Protein AF-A0A0C9RN47-F1 (afdb_monomer_lite)

Radius of gyration: 34.36 Å; chains: 1; bounding box: 66×61×105 Å

Organism: NCBI:txid64838

Sequence (165 aa):
ITNPVVLCLNMLSCSVEEVEQAKIRFQFAVFNANINHWEFCQVSRTVLELKTTKDIISLGYRDLSIVDRHYKKNGEVSVMVKIQIIQCEVEKNSLAQDMARLLKHPKSVDTKLTCGGSSAHTEIPVHASVIAARSDVLADMIVPVIEIDPPNSDQGDSEKSVMNV

Structure (mmCIF, N/CA/C/O backbone):
data_AF-A0A0C9RN47-F1
#
_entry.id   AF-A0A0C9RN47-F1
#
loop_
_atom_site.group_PDB
_atom_site.id
_atom_site.type_symbol
_atom_site.label_atom_id
_atom_site.label_alt_id
_atom_site.label_comp_id
_atom_site.label_asym_id
_atom_site.label_entity_id
_atom_site.label_seq_id
_atom_site.pdbx_PDB_ins_code
_atom_site.Cartn_x
_atom_site.Cartn_y
_atom_site.Cartn_z
_atom_site.occupancy
_atom_site.B_iso_or_equiv
_atom_site.auth_seq_id
_atom_site.auth_comp_id
_atom_site.auth_asym_id
_atom_site.auth_atom_id
_atom_site.pdbx_PDB_model_num
ATOM 1 N N . ILE A 1 1 ? -25.469 7.561 21.700 1.00 45.97 1 ILE A N 1
ATOM 2 C CA . ILE A 1 1 ? -24.504 8.545 21.151 1.00 45.97 1 ILE A CA 1
ATOM 3 C C . ILE A 1 1 ? -23.491 7.755 20.338 1.00 45.97 1 ILE A C 1
ATOM 5 O O . ILE A 1 1 ? -22.671 7.071 20.928 1.00 45.97 1 ILE A O 1
ATOM 9 N N . THR A 1 2 ? -23.588 7.761 19.013 1.00 53.53 2 THR A N 1
ATOM 10 C CA . THR A 1 2 ? -22.556 7.199 18.129 1.00 53.53 2 THR A CA 1
ATOM 11 C C . THR A 1 2 ? -21.564 8.314 17.842 1.00 53.53 2 THR A C 1
ATOM 13 O O . THR A 1 2 ? -21.823 9.169 17.002 1.00 53.53 2 THR A O 1
ATOM 16 N N . ASN A 1 3 ? -20.464 8.367 18.593 1.00 58.50 3 ASN A N 1
ATOM 17 C CA . ASN A 1 3 ? -19.371 9.269 18.250 1.00 58.50 3 ASN A CA 1
ATOM 18 C C . ASN A 1 3 ? -18.515 8.553 17.194 1.00 58.50 3 ASN A C 1
ATOM 20 O O . ASN A 1 3 ? -17.957 7.503 17.526 1.00 58.50 3 ASN A O 1
ATOM 24 N N . PRO A 1 4 ? -18.466 9.020 15.933 1.00 68.06 4 PRO A N 1
ATOM 25 C CA . PRO A 1 4 ? -17.591 8.415 14.940 1.00 68.06 4 PRO A CA 1
ATOM 26 C C . PRO A 1 4 ? -16.149 8.525 15.438 1.00 68.06 4 PRO A C 1
ATOM 28 O O . PRO A 1 4 ? -15.635 9.619 15.670 1.00 68.06 4 PRO A O 1
ATOM 31 N N . VAL A 1 5 ? -15.512 7.376 15.653 1.00 75.38 5 VAL A N 1
ATOM 32 C CA . VAL A 1 5 ? -14.119 7.325 16.090 1.00 75.38 5 VAL A CA 1
ATOM 33 C C . VAL A 1 5 ? -13.245 7.185 14.858 1.00 75.38 5 VAL A C 1
ATOM 35 O O . VAL A 1 5 ? -13.481 6.330 14.005 1.00 75.38 5 VAL A O 1
ATOM 38 N N . VAL A 1 6 ? -12.207 8.012 14.782 1.00 77.81 6 VAL A N 1
ATOM 39 C CA . VAL A 1 6 ? -11.162 7.858 13.775 1.00 77.81 6 VAL A CA 1
ATOM 40 C C . VAL A 1 6 ? -10.087 6.950 14.351 1.00 77.81 6 VAL A C 1
ATOM 42 O O . VAL A 1 6 ? -9.489 7.258 15.381 1.00 77.81 6 VAL A O 1
ATOM 45 N N . LEU A 1 7 ? -9.840 5.828 13.680 1.00 81.38 7 LEU A N 1
ATOM 46 C CA . LEU A 1 7 ? -8.779 4.896 14.044 1.00 81.38 7 LEU A CA 1
ATOM 47 C C . LEU A 1 7 ? -7.742 4.853 12.929 1.00 81.38 7 LEU A C 1
ATOM 49 O O . LEU A 1 7 ? -8.082 4.519 11.793 1.00 81.38 7 LEU A O 1
ATOM 53 N N . CYS A 1 8 ? -6.493 5.171 13.270 1.00 85.19 8 CYS A N 1
ATOM 54 C CA . CYS A 1 8 ? -5.378 5.247 12.333 1.00 85.19 8 CYS A CA 1
ATOM 55 C C . CYS A 1 8 ? -4.254 4.277 12.714 1.00 85.19 8 CYS A C 1
ATOM 57 O O . CYS A 1 8 ? -3.836 4.199 13.867 1.00 85.19 8 CYS A O 1
ATOM 59 N N . LEU A 1 9 ? -3.732 3.578 11.714 1.00 86.25 9 LEU A N 1
ATOM 60 C CA . LEU A 1 9 ? -2.457 2.887 11.717 1.00 86.25 9 LEU A CA 1
ATOM 61 C C . LEU A 1 9 ? -1.387 3.882 11.260 1.00 86.25 9 LEU A C 1
ATOM 63 O O . LEU A 1 9 ? -1.401 4.322 10.110 1.00 86.25 9 LEU A O 1
ATOM 67 N N . ASN A 1 10 ? -0.466 4.217 12.159 1.00 88.44 10 ASN A N 1
ATOM 68 C CA . ASN A 1 10 ? 0.649 5.109 11.863 1.00 88.44 10 ASN A CA 1
ATOM 69 C C . ASN A 1 10 ? 1.886 4.273 11.547 1.00 88.44 10 ASN A C 1
ATOM 71 O O . ASN A 1 10 ? 2.402 3.561 12.408 1.00 88.44 10 ASN A O 1
ATOM 75 N N . MET A 1 11 ? 2.353 4.359 10.309 1.00 84.62 11 MET A N 1
ATOM 76 C CA . MET A 1 11 ? 3.596 3.738 9.876 1.00 84.62 11 MET A CA 1
ATOM 77 C C . MET A 1 11 ? 4.727 4.752 10.013 1.00 84.62 11 MET A C 1
ATOM 79 O O . MET A 1 11 ? 4.626 5.877 9.521 1.00 84.62 11 MET A O 1
ATOM 83 N N . LEU A 1 12 ? 5.795 4.337 10.686 1.00 86.81 12 LEU A N 1
ATOM 84 C CA . LEU A 1 12 ? 6.969 5.149 10.991 1.00 86.81 12 LEU A CA 1
ATOM 85 C C . LEU A 1 12 ? 8.175 4.572 10.258 1.00 86.81 12 LEU A C 1
ATOM 87 O O . LEU A 1 12 ? 8.356 3.355 10.264 1.00 86.81 12 LEU A O 1
ATOM 91 N N . SER A 1 13 ? 8.998 5.440 9.666 1.00 83.31 13 SER A N 1
ATOM 92 C CA . SER A 1 13 ? 10.284 5.066 9.060 1.00 83.31 13 SER A CA 1
ATOM 93 C C . SER A 1 13 ? 10.180 3.867 8.110 1.00 83.31 13 SER A C 1
ATOM 95 O O . SER A 1 13 ? 10.925 2.893 8.231 1.00 83.31 13 SER A O 1
ATOM 97 N N . CYS A 1 14 ? 9.221 3.911 7.183 1.00 83.88 14 CYS A N 1
ATOM 98 C CA . CYS A 1 14 ? 9.052 2.839 6.212 1.00 83.88 14 CYS A CA 1
ATOM 99 C C . CYS A 1 14 ? 10.245 2.828 5.249 1.00 83.88 14 CYS A C 1
ATOM 101 O O . CYS A 1 14 ? 10.564 3.852 4.644 1.00 83.88 14 CYS A O 1
ATOM 103 N N . SER A 1 15 ? 10.891 1.670 5.112 1.00 83.94 15 SER A N 1
ATOM 104 C CA . SER A 1 15 ? 12.013 1.456 4.203 1.00 83.94 15 SER A CA 1
ATOM 105 C C . SER A 1 15 ? 11.708 0.268 3.300 1.00 83.94 15 SER A C 1
ATOM 107 O O . SER A 1 15 ? 11.484 -0.842 3.781 1.00 83.94 15 SER A O 1
ATOM 109 N N . VAL A 1 16 ? 11.691 0.522 1.998 1.00 82.94 16 VAL A N 1
ATOM 110 C CA . VAL A 1 16 ? 11.554 -0.459 0.919 1.00 82.94 16 VAL A CA 1
ATOM 111 C C . VAL A 1 16 ? 12.650 -0.202 -0.111 1.00 82.94 16 VAL A C 1
ATOM 113 O O . VAL A 1 16 ? 12.992 0.947 -0.392 1.00 82.94 16 VAL A O 1
ATOM 116 N N . GLU A 1 17 ? 13.244 -1.265 -0.643 1.00 75.44 17 GLU A N 1
ATOM 117 C CA . GL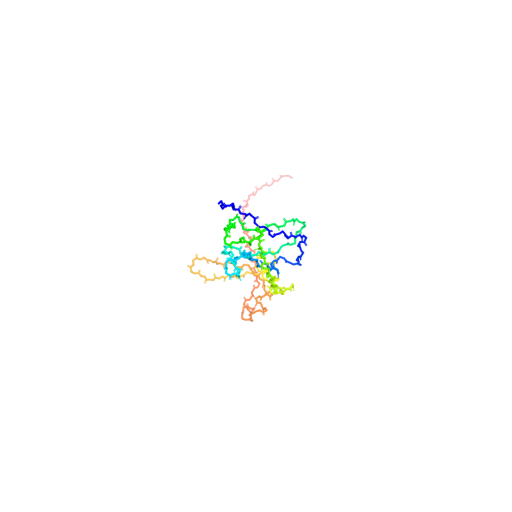U A 1 17 ? 14.384 -1.134 -1.556 1.00 75.44 17 GLU A CA 1
ATOM 118 C C . GLU A 1 17 ? 13.966 -0.522 -2.898 1.00 75.44 17 GLU A C 1
ATOM 120 O O . GLU A 1 17 ? 14.646 0.373 -3.395 1.00 75.44 17 GLU A O 1
ATOM 125 N N . GLU A 1 18 ? 12.816 -0.931 -3.440 1.00 72.12 18 GLU A N 1
ATOM 126 C CA . GLU A 1 18 ? 12.199 -0.300 -4.609 1.00 72.12 18 GLU A CA 1
ATOM 127 C C . GLU A 1 18 ? 10.708 -0.029 -4.379 1.00 72.12 18 GLU A C 1
ATOM 129 O O . GLU A 1 18 ? 10.033 -0.665 -3.562 1.00 72.12 18 GLU A O 1
ATOM 134 N N . VAL A 1 19 ? 10.181 0.944 -5.125 1.00 68.88 19 VAL A N 1
ATOM 135 C CA . VAL A 1 19 ? 8.744 1.239 -5.158 1.00 68.88 19 VAL A CA 1
ATOM 136 C C . VAL A 1 19 ? 8.010 0.013 -5.726 1.00 68.8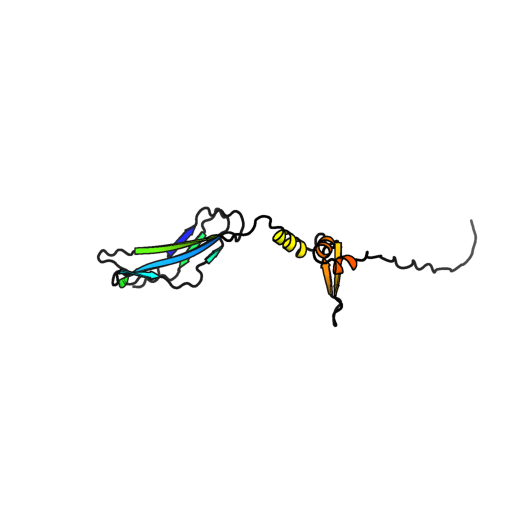8 19 VAL A C 1
ATOM 138 O O . VAL A 1 19 ? 8.533 -0.662 -6.602 1.00 68.88 19 VAL A O 1
ATOM 141 N N . GLU A 1 20 ? 6.808 -0.282 -5.221 1.00 73.44 20 GLU A N 1
ATOM 142 C CA . GLU A 1 20 ? 5.942 -1.412 -5.633 1.00 73.44 20 GLU A CA 1
ATOM 143 C C . GLU A 1 20 ? 6.324 -2.814 -5.112 1.00 73.44 20 GLU A C 1
ATOM 145 O O . GLU A 1 20 ? 5.490 -3.718 -5.179 1.00 73.44 20 GLU A O 1
ATOM 150 N N . GLN A 1 21 ? 7.502 -3.001 -4.504 1.00 77.56 21 GLN A N 1
ATOM 151 C CA . GLN A 1 21 ? 7.936 -4.307 -3.970 1.00 77.56 21 GLN A CA 1
ATOM 152 C C . GLN A 1 21 ? 7.171 -4.776 -2.729 1.00 77.56 21 GLN A C 1
ATOM 154 O O . GLN A 1 21 ? 7.132 -5.967 -2.433 1.00 77.56 21 GLN A O 1
ATOM 159 N N . ALA A 1 22 ? 6.576 -3.863 -1.966 1.00 84.56 22 ALA A N 1
ATOM 160 C CA . ALA A 1 22 ? 5.839 -4.232 -0.769 1.00 84.56 22 ALA A CA 1
ATOM 161 C C . ALA A 1 22 ? 4.516 -3.485 -0.691 1.00 84.56 22 ALA A C 1
ATOM 163 O O . ALA A 1 22 ? 4.433 -2.270 -0.888 1.00 84.56 22 ALA A O 1
ATOM 164 N N . LYS A 1 23 ? 3.466 -4.228 -0.359 1.00 89.06 23 LYS A N 1
ATOM 165 C CA . LYS A 1 23 ? 2.132 -3.696 -0.107 1.00 89.06 23 LYS A CA 1
ATOM 166 C C . LYS A 1 23 ? 1.688 -4.132 1.278 1.00 89.06 23 LYS A C 1
ATOM 168 O O . LYS A 1 23 ? 1.980 -5.243 1.711 1.00 89.06 23 LYS A O 1
ATOM 173 N N . ILE A 1 24 ? 0.956 -3.280 1.979 1.00 88.50 24 ILE A N 1
ATOM 174 C CA . ILE A 1 24 ? 0.302 -3.648 3.232 1.00 88.50 24 ILE A CA 1
ATOM 175 C C . ILE A 1 24 ? -1.189 -3.714 2.993 1.00 88.50 24 ILE A C 1
ATOM 177 O O . ILE A 1 24 ? -1.788 -2.761 2.499 1.00 88.50 24 ILE A O 1
ATOM 181 N N . ARG A 1 25 ? -1.787 -4.835 3.391 1.00 89.12 25 ARG A N 1
ATOM 182 C CA . ARG A 1 25 ? -3.222 -4.949 3.587 1.00 89.12 25 ARG A CA 1
ATOM 183 C C . ARG A 1 25 ? -3.539 -4.810 5.071 1.00 89.12 25 ARG A C 1
ATOM 185 O O . ARG A 1 25 ? -3.005 -5.570 5.870 1.00 89.12 25 ARG A O 1
ATOM 192 N N . PHE A 1 26 ? -4.415 -3.885 5.447 1.00 88.75 26 PHE A N 1
ATOM 193 C CA . PHE A 1 26 ? -4.862 -3.744 6.837 1.00 88.75 26 PHE A CA 1
ATOM 194 C C . PHE A 1 26 ? -6.381 -3.854 6.957 1.00 88.75 26 PHE A C 1
ATOM 196 O O . PHE A 1 26 ? -7.099 -3.542 6.014 1.00 88.75 26 PHE A O 1
ATOM 203 N N . GLN A 1 27 ? -6.883 -4.296 8.108 1.00 89.38 27 GLN A N 1
ATOM 204 C CA . GLN A 1 27 ? -8.311 -4.290 8.420 1.00 89.38 27 GLN A CA 1
ATOM 205 C C . GLN A 1 27 ? -8.520 -4.088 9.918 1.00 89.38 27 GLN A C 1
ATOM 207 O O . GLN A 1 27 ? -7.909 -4.785 10.727 1.00 89.38 27 GLN A O 1
ATOM 212 N N . PHE A 1 28 ? -9.394 -3.155 10.284 1.00 89.56 28 PHE A N 1
ATOM 213 C CA . PHE A 1 28 ? -9.780 -2.944 11.676 1.00 89.56 28 PHE A CA 1
ATOM 214 C C . PHE A 1 28 ? -10.993 -3.794 12.056 1.00 89.56 28 PHE A C 1
ATOM 216 O O . PHE A 1 28 ? -11.869 -4.057 11.226 1.00 89.56 28 PHE A O 1
ATOM 223 N N . ALA A 1 29 ? -11.038 -4.208 13.319 1.00 90.69 29 ALA A N 1
ATOM 224 C CA . ALA A 1 29 ? -12.172 -4.888 13.918 1.00 90.69 29 ALA A CA 1
ATOM 225 C C . ALA A 1 29 ? -12.447 -4.355 15.324 1.00 90.69 29 ALA A C 1
ATOM 227 O O . ALA A 1 29 ? -11.524 -3.998 16.060 1.00 90.69 29 ALA A O 1
ATOM 228 N N . VAL A 1 30 ? -13.722 -4.340 15.698 1.00 92.19 30 VAL A N 1
ATOM 229 C CA . VAL A 1 30 ? -14.180 -3.990 17.046 1.00 92.19 30 VAL A CA 1
ATOM 230 C C . VAL A 1 30 ? -14.767 -5.240 17.685 1.00 92.19 30 VAL A C 1
ATOM 232 O O . VAL A 1 30 ? -15.493 -5.998 17.042 1.00 92.19 30 VAL A O 1
ATOM 235 N N . PHE A 1 31 ? -14.425 -5.498 18.942 1.00 94.38 31 PHE A N 1
ATOM 236 C CA . PHE A 1 31 ? -14.956 -6.650 19.657 1.00 94.38 31 PHE A CA 1
ATOM 237 C C . PHE A 1 31 ? -16.416 -6.411 20.045 1.00 94.38 31 PHE A C 1
ATOM 239 O O . PHE A 1 31 ? -16.725 -5.425 20.709 1.00 94.38 31 PHE A O 1
ATOM 246 N N . ASN A 1 32 ? -17.307 -7.326 19.673 1.00 94.12 32 ASN A N 1
ATOM 247 C CA . ASN A 1 32 ? -18.682 -7.362 20.150 1.00 94.12 32 ASN A CA 1
ATOM 248 C C . ASN A 1 32 ? -18.761 -8.232 21.409 1.00 94.12 32 ASN A C 1
ATOM 250 O O . ASN A 1 32 ? -18.638 -9.459 21.354 1.00 94.12 32 ASN A O 1
ATOM 254 N N . ALA A 1 33 ? -18.992 -7.573 22.543 1.00 94.31 33 ALA A N 1
ATOM 255 C CA . ALA A 1 33 ? -19.061 -8.185 23.862 1.00 94.31 33 ALA A CA 1
ATOM 256 C C . ALA A 1 33 ? -20.337 -9.016 24.077 1.00 94.31 33 ALA A C 1
ATOM 258 O O . ALA A 1 33 ? -20.340 -9.909 24.921 1.00 94.31 33 ALA A O 1
ATOM 259 N N . ASN A 1 34 ? -21.405 -8.768 23.310 1.00 93.31 34 ASN A N 1
ATOM 260 C CA . ASN A 1 34 ? -22.662 -9.512 23.441 1.00 93.31 34 ASN A CA 1
ATOM 261 C C . ASN A 1 34 ? -22.540 -10.943 22.904 1.00 93.31 34 ASN A C 1
ATOM 263 O O . ASN A 1 34 ? -23.167 -11.853 23.441 1.00 93.31 34 ASN A O 1
ATOM 267 N N . ILE A 1 35 ? -21.749 -11.138 21.845 1.00 95.19 35 ILE A N 1
ATOM 268 C CA . ILE A 1 35 ? -21.595 -12.435 21.158 1.00 95.19 35 ILE A CA 1
ATOM 269 C C . ILE A 1 35 ? -20.164 -12.988 21.217 1.00 95.19 35 ILE A C 1
ATOM 271 O O . ILE A 1 35 ? -19.888 -14.023 20.620 1.00 95.19 35 ILE A O 1
ATOM 275 N N . ASN A 1 36 ? -19.253 -12.307 21.920 1.00 93.69 36 ASN A N 1
ATOM 276 C CA . ASN A 1 36 ? -17.831 -12.647 22.018 1.00 93.69 36 ASN A CA 1
ATOM 277 C C . ASN A 1 36 ? -17.146 -12.856 20.653 1.00 93.69 36 ASN A C 1
ATOM 279 O O . ASN A 1 36 ? -16.408 -13.821 20.454 1.00 93.69 36 ASN A O 1
ATOM 283 N N . HIS A 1 37 ? -17.386 -11.948 19.705 1.00 95.19 37 HIS A N 1
ATOM 284 C CA . HIS A 1 37 ? -16.895 -12.066 18.330 1.00 95.19 37 HIS A CA 1
ATOM 285 C C . HIS A 1 37 ? -16.318 -10.744 17.813 1.00 95.19 37 HIS A C 1
ATOM 287 O O . HIS A 1 37 ? -16.736 -9.665 18.227 1.00 95.19 37 HIS A O 1
ATOM 293 N N . TRP A 1 38 ? -15.376 -10.819 16.874 1.00 94.12 38 TRP A N 1
ATOM 294 C CA . TRP A 1 38 ? -14.782 -9.649 16.224 1.00 94.12 38 TRP A CA 1
ATOM 295 C C . TRP A 1 38 ? -15.613 -9.191 15.020 1.00 94.12 38 TRP A C 1
ATOM 297 O O . TRP A 1 38 ? -15.759 -9.920 14.040 1.00 94.12 38 TRP A O 1
ATOM 307 N N . GLU A 1 39 ? -16.148 -7.973 15.068 1.00 91.62 39 GLU A N 1
ATOM 308 C CA . GLU A 1 39 ? -16.825 -7.341 13.932 1.00 91.62 39 GLU A CA 1
ATOM 309 C C . GLU A 1 39 ? -15.796 -6.599 13.076 1.00 91.62 39 GLU A C 1
ATOM 311 O O . GLU A 1 39 ? -15.251 -5.572 13.482 1.00 91.62 39 GLU A O 1
ATOM 316 N N . PHE A 1 40 ? -15.512 -7.128 11.885 1.00 88.50 40 PHE A N 1
ATOM 317 C CA . PHE A 1 40 ? -14.599 -6.494 10.939 1.00 88.50 40 PHE A CA 1
ATOM 318 C C . PHE A 1 40 ? -15.278 -5.335 10.213 1.00 88.50 40 PHE A C 1
ATOM 320 O O . PHE A 1 40 ? -16.385 -5.471 9.691 1.00 88.50 40 PHE A O 1
ATOM 327 N N . CYS A 1 41 ? -14.586 -4.203 10.124 1.00 82.75 41 CYS A N 1
ATOM 328 C CA . CYS A 1 41 ? -15.084 -3.054 9.384 1.00 82.75 41 CYS A CA 1
ATOM 329 C C . CYS A 1 41 ? -15.067 -3.319 7.870 1.00 82.75 41 CYS A C 1
ATOM 331 O O . CYS A 1 41 ? -14.184 -4.008 7.339 1.00 82.75 41 CYS A O 1
ATOM 333 N N . GLN A 1 42 ? -16.058 -2.753 7.178 1.00 72.62 42 GLN A N 1
ATOM 334 C CA . GLN A 1 42 ? -16.225 -2.905 5.738 1.00 72.62 42 GLN A CA 1
ATOM 335 C C . GLN A 1 42 ? -15.115 -2.166 4.976 1.00 72.62 42 GLN A C 1
ATOM 337 O O . GLN A 1 42 ? -14.675 -1.078 5.343 1.00 72.62 42 GLN A O 1
ATOM 342 N N . VAL A 1 43 ? -14.644 -2.799 3.907 1.00 68.81 43 VAL A N 1
ATOM 343 C CA . VAL A 1 43 ? -13.412 -2.447 3.204 1.00 68.81 43 VAL A CA 1
ATOM 344 C C . VAL A 1 43 ? -13.734 -1.655 1.941 1.00 68.81 43 VAL A C 1
ATOM 346 O O . VAL A 1 43 ? -14.344 -2.205 1.030 1.00 68.81 43 VAL A O 1
ATOM 349 N N . SER A 1 44 ? -13.277 -0.404 1.838 1.00 60.84 44 SER A N 1
ATOM 350 C CA . SER A 1 44 ? -13.288 0.334 0.560 1.00 60.84 44 SER A CA 1
ATOM 351 C C . SER A 1 44 ? -11.893 0.531 -0.047 1.00 60.84 44 SER A C 1
ATOM 353 O O . SER A 1 44 ? -11.778 0.588 -1.267 1.00 60.84 44 SER A O 1
ATOM 355 N N . ARG A 1 45 ? -10.814 0.539 0.751 1.00 62.25 45 ARG A N 1
ATOM 356 C CA . ARG A 1 45 ? -9.406 0.491 0.299 1.00 62.25 45 ARG A CA 1
ATOM 357 C C . ARG A 1 45 ? -8.529 -0.063 1.418 1.00 62.25 45 ARG A C 1
ATOM 359 O O . ARG A 1 45 ? -8.285 0.636 2.394 1.00 62.25 45 ARG A O 1
ATOM 366 N N . THR A 1 46 ? -8.083 -1.311 1.310 1.00 72.31 46 THR A N 1
ATOM 367 C CA . THR A 1 46 ? -7.245 -1.937 2.353 1.00 72.31 46 THR A CA 1
ATOM 368 C C . THR A 1 46 ? -5.810 -2.160 1.952 1.00 72.31 46 THR A C 1
ATOM 370 O O . THR A 1 46 ? -5.019 -2.448 2.836 1.00 72.31 46 THR A O 1
ATOM 373 N N . VAL A 1 47 ? -5.466 -2.033 0.669 1.00 83.56 47 VAL A N 1
ATOM 374 C CA . VAL A 1 47 ? -4.107 -2.267 0.176 1.00 83.56 47 VAL A CA 1
ATOM 375 C C . VAL A 1 47 ? -3.422 -0.930 -0.085 1.00 83.56 47 VAL A C 1
ATOM 377 O O . VAL A 1 47 ? -3.924 -0.128 -0.871 1.00 83.56 47 VAL A O 1
ATOM 380 N N . LEU A 1 48 ? -2.281 -0.707 0.564 1.00 84.56 48 LEU A N 1
ATOM 381 C CA . LEU A 1 48 ? -1.391 0.425 0.330 1.00 84.56 48 LEU A CA 1
ATOM 382 C C . LEU A 1 48 ? -0.049 -0.083 -0.199 1.00 84.56 48 LEU A C 1
ATOM 384 O O . LEU A 1 48 ? 0.536 -0.990 0.387 1.00 84.56 48 LEU A O 1
ATOM 388 N N . GLU A 1 49 ? 0.461 0.538 -1.256 1.00 86.75 49 GLU A N 1
ATOM 389 C CA . GLU A 1 49 ? 1.850 0.369 -1.688 1.00 86.75 49 GLU A CA 1
ATOM 390 C C . GLU A 1 49 ? 2.791 1.147 -0.774 1.00 86.75 49 GLU A C 1
ATOM 392 O O . GLU A 1 49 ? 2.642 2.357 -0.584 1.00 86.75 49 GLU A O 1
ATOM 397 N N . LEU A 1 50 ? 3.760 0.440 -0.199 1.00 84.88 50 LEU A N 1
ATOM 398 C CA . LEU A 1 50 ? 4.768 1.054 0.643 1.00 84.88 50 LEU A CA 1
ATOM 399 C C . LEU A 1 50 ? 5.752 1.847 -0.208 1.00 84.88 50 LEU A C 1
ATOM 401 O O . LEU A 1 50 ? 6.146 1.441 -1.301 1.00 84.88 50 LEU A O 1
ATOM 405 N N . LYS A 1 51 ? 6.156 2.993 0.330 1.00 83.88 51 LYS A N 1
ATOM 406 C CA . LYS A 1 51 ? 7.190 3.852 -0.232 1.00 83.88 51 LYS A CA 1
ATOM 407 C C . LYS A 1 51 ? 8.168 4.191 0.871 1.00 83.88 51 LYS A C 1
ATOM 409 O O . LYS A 1 51 ? 7.756 4.403 2.012 1.00 83.88 51 LYS A O 1
ATOM 414 N N . THR A 1 52 ? 9.442 4.282 0.511 1.00 85.62 52 THR A N 1
ATOM 415 C CA . THR A 1 52 ? 10.463 4.742 1.443 1.00 85.62 52 THR A CA 1
ATOM 416 C C . THR A 1 52 ? 10.192 6.192 1.790 1.00 85.62 52 THR A C 1
ATOM 418 O O . THR A 1 52 ? 10.213 7.064 0.922 1.00 85.62 52 THR A O 1
ATOM 421 N N . THR A 1 53 ? 9.903 6.442 3.061 1.00 85.50 53 THR A N 1
ATOM 422 C CA . THR A 1 53 ? 9.692 7.788 3.580 1.00 85.50 53 THR A CA 1
ATOM 423 C C . THR A 1 53 ? 10.157 7.877 5.024 1.00 85.50 53 THR A C 1
ATOM 425 O O . THR A 1 53 ? 10.050 6.924 5.800 1.00 85.50 53 THR A O 1
ATOM 428 N N . LYS A 1 54 ? 10.686 9.047 5.378 1.00 86.38 54 LYS A N 1
ATOM 429 C CA . LYS A 1 54 ? 10.987 9.411 6.766 1.00 86.38 54 LYS A CA 1
ATOM 430 C C . LYS A 1 54 ? 9.766 10.004 7.473 1.00 86.38 54 LYS A C 1
ATOM 432 O O . LYS A 1 54 ? 9.767 10.095 8.697 1.00 86.38 54 LYS A O 1
ATOM 437 N N . ASP A 1 55 ? 8.741 10.379 6.709 1.00 86.69 55 ASP A N 1
ATOM 438 C CA . ASP A 1 55 ? 7.513 10.971 7.224 1.00 86.69 55 ASP A CA 1
ATOM 439 C C . ASP A 1 55 ? 6.558 9.904 7.765 1.00 86.69 55 ASP A C 1
ATOM 441 O O . ASP A 1 55 ? 6.593 8.731 7.384 1.00 86.69 55 ASP A O 1
ATOM 445 N N . ILE A 1 56 ? 5.657 10.333 8.647 1.00 86.50 56 ILE A N 1
ATOM 446 C CA . ILE A 1 56 ? 4.606 9.476 9.194 1.00 86.50 56 ILE A CA 1
ATOM 447 C C . ILE A 1 56 ? 3.513 9.295 8.143 1.00 86.50 56 ILE A C 1
ATOM 449 O O . ILE A 1 56 ? 2.895 10.267 7.706 1.00 86.50 56 ILE A O 1
ATOM 453 N N . ILE A 1 57 ? 3.204 8.044 7.801 1.00 85.38 57 ILE A N 1
ATOM 454 C CA . ILE A 1 57 ? 2.027 7.713 6.992 1.00 85.38 57 ILE A CA 1
ATOM 455 C C . ILE A 1 57 ? 0.924 7.230 7.933 1.00 85.38 57 ILE A C 1
ATOM 457 O O . ILE A 1 57 ? 1.071 6.199 8.584 1.00 85.38 57 ILE A O 1
ATOM 461 N N . SER A 1 58 ? -0.188 7.964 7.991 1.00 85.62 58 SER A N 1
ATOM 462 C CA . SER A 1 58 ? -1.362 7.611 8.802 1.00 85.62 58 SER A CA 1
ATOM 463 C C . SER A 1 58 ? -2.471 7.043 7.913 1.00 85.62 58 SER A C 1
ATOM 465 O O . SER A 1 58 ? -2.913 7.708 6.976 1.00 85.62 58 SER A O 1
ATOM 467 N N . LEU A 1 59 ? -2.934 5.824 8.197 1.00 83.75 59 LEU A N 1
ATOM 468 C CA . LEU A 1 59 ? -3.969 5.123 7.425 1.00 83.75 59 LEU A CA 1
ATOM 469 C C . LEU A 1 59 ? -5.111 4.706 8.334 1.00 83.75 59 LEU A C 1
ATOM 471 O O . LEU A 1 59 ? -4.889 3.981 9.295 1.00 83.75 59 LEU A O 1
ATOM 475 N N . GLY A 1 60 ? -6.339 5.105 8.032 1.00 80.06 60 GLY A N 1
ATOM 476 C CA . GLY A 1 60 ? -7.437 4.869 8.958 1.00 80.06 60 GLY A CA 1
ATOM 477 C C . GLY A 1 60 ? -8.809 4.802 8.321 1.00 80.06 60 GLY A C 1
ATOM 478 O O . GLY A 1 60 ? -8.988 5.122 7.145 1.00 80.06 60 GLY A O 1
ATOM 479 N N . TYR A 1 61 ? -9.785 4.407 9.134 1.00 80.19 61 TYR A N 1
ATOM 480 C CA . TYR A 1 61 ? -11.199 4.569 8.813 1.00 80.19 61 TYR A CA 1
ATOM 481 C C . TYR A 1 61 ? -11.722 5.828 9.493 1.00 80.19 61 TYR A C 1
ATOM 483 O O . TYR A 1 61 ? -11.495 6.041 10.684 1.00 80.19 61 TYR A O 1
ATOM 491 N N . ARG A 1 62 ? -12.413 6.665 8.716 1.00 75.06 62 ARG A N 1
ATOM 492 C CA . ARG A 1 62 ? -13.041 7.892 9.217 1.00 75.06 62 ARG A CA 1
ATOM 493 C C . ARG A 1 62 ? -14.277 7.590 10.066 1.00 75.06 62 ARG A C 1
ATOM 495 O O . ARG A 1 62 ? -14.477 8.230 11.087 1.00 75.06 62 ARG A O 1
ATOM 502 N N . ASP A 1 63 ? -15.057 6.595 9.650 1.00 72.50 63 ASP A N 1
ATOM 503 C CA . ASP A 1 63 ? -16.413 6.366 10.156 1.00 72.50 63 ASP A CA 1
ATOM 504 C C . ASP A 1 63 ? -16.532 5.023 10.893 1.00 72.50 63 ASP A C 1
ATOM 506 O O . ASP A 1 63 ? -17.405 4.200 10.605 1.00 72.50 63 ASP A O 1
ATOM 510 N N . LEU A 1 64 ? -15.633 4.763 11.849 1.00 78.31 64 LEU A N 1
ATOM 511 C CA . LEU A 1 64 ? -15.739 3.577 12.696 1.00 78.31 64 LEU A CA 1
ATOM 512 C C . LEU A 1 64 ? -16.787 3.824 13.791 1.00 78.31 64 LEU A C 1
ATOM 514 O O . LEU A 1 64 ? -16.632 4.686 14.658 1.00 78.31 64 LEU A O 1
ATOM 518 N N . SER A 1 65 ? -17.881 3.064 13.730 1.00 81.94 65 SER A N 1
ATOM 519 C CA . SER A 1 65 ? -19.005 3.190 14.661 1.00 81.94 65 SER A CA 1
ATOM 520 C C . SER A 1 65 ? -18.844 2.249 15.851 1.00 81.94 65 SER A C 1
ATOM 522 O O . SER A 1 65 ? -18.962 1.029 15.720 1.00 81.94 65 SER A O 1
ATOM 524 N N . ILE A 1 66 ? -18.618 2.824 17.030 1.00 86.62 66 ILE A N 1
ATOM 525 C CA . ILE A 1 66 ? -18.649 2.100 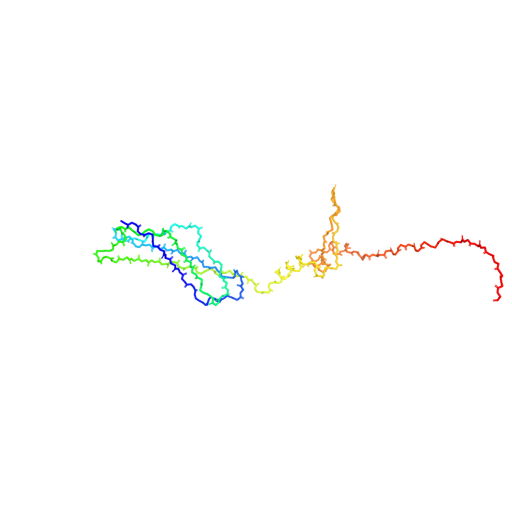18.302 1.00 86.62 66 ILE A CA 1
ATOM 526 C C . ILE A 1 66 ? -20.041 2.286 18.912 1.00 86.62 66 ILE A C 1
ATOM 528 O O . ILE A 1 66 ? -20.531 3.405 19.036 1.00 86.62 66 ILE A O 1
ATOM 532 N N . VAL A 1 67 ? -20.693 1.175 19.240 1.00 88.75 67 VAL A N 1
ATOM 533 C CA . VAL A 1 67 ? -22.068 1.110 19.750 1.00 88.75 67 VAL A CA 1
ATOM 534 C C . VAL A 1 67 ? -22.100 0.236 21.001 1.00 88.75 67 VAL A C 1
ATOM 536 O O . VAL A 1 67 ? -21.142 -0.485 21.264 1.00 88.75 67 VAL A O 1
ATOM 539 N N . ASP A 1 68 ? -23.206 0.252 21.743 1.00 90.56 68 ASP A N 1
ATOM 540 C CA . ASP A 1 68 ? -23.325 -0.369 23.073 1.00 90.56 68 ASP A CA 1
ATOM 541 C C . ASP A 1 68 ? -22.882 -1.842 23.128 1.00 90.56 68 ASP A C 1
ATOM 543 O O . ASP A 1 68 ? -22.228 -2.261 24.078 1.00 90.56 68 ASP A O 1
ATOM 547 N N . ARG A 1 69 ? -23.134 -2.617 22.065 1.00 92.06 69 ARG A N 1
ATOM 548 C CA . ARG A 1 69 ? -22.696 -4.024 21.954 1.00 92.06 69 ARG A CA 1
ATOM 549 C C . ARG A 1 69 ? -21.173 -4.223 21.963 1.00 92.06 69 ARG A C 1
ATOM 551 O O . ARG A 1 69 ? -20.710 -5.344 22.145 1.00 92.06 69 ARG A O 1
ATOM 558 N N . HIS A 1 70 ? -20.391 -3.169 21.742 1.00 91.94 70 HIS A N 1
ATOM 559 C CA . HIS A 1 70 ? -18.927 -3.210 21.754 1.00 91.94 70 HIS A CA 1
ATOM 560 C C . HIS A 1 70 ? -18.318 -2.932 23.134 1.00 91.94 70 HIS A C 1
ATOM 562 O O . HIS A 1 70 ? -17.112 -3.106 23.316 1.00 91.94 70 HIS A O 1
ATOM 568 N N . TYR A 1 71 ? -19.128 -2.506 24.105 1.00 92.69 71 TYR A N 1
ATOM 569 C CA . TYR A 1 71 ? -18.664 -2.238 25.460 1.00 92.69 71 TYR A CA 1
ATOM 570 C C . TYR A 1 71 ? -18.711 -3.508 26.302 1.00 92.69 71 TYR A C 1
ATOM 572 O O . TYR A 1 71 ? -19.729 -4.196 26.392 1.00 92.69 71 TYR A O 1
ATOM 580 N N . LYS A 1 72 ? -17.602 -3.805 26.974 1.00 91.50 72 LYS A N 1
ATOM 581 C CA . LYS A 1 72 ? -17.578 -4.796 28.051 1.00 91.50 72 LYS A CA 1
ATOM 582 C C . LYS A 1 72 ? -18.297 -4.247 29.289 1.00 91.50 72 LYS A C 1
ATOM 584 O O . LYS A 1 72 ? -18.498 -3.045 29.435 1.00 91.50 72 LYS A O 1
ATOM 589 N N . LYS A 1 73 ? -18.617 -5.127 30.245 1.00 90.00 73 LYS A N 1
ATOM 590 C CA . LYS A 1 73 ? -19.300 -4.763 31.508 1.00 90.00 73 LYS A CA 1
ATOM 591 C C . LYS A 1 73 ? -18.557 -3.713 32.348 1.00 90.00 73 LYS A C 1
ATOM 593 O O . LYS A 1 73 ? -19.180 -3.026 33.144 1.00 90.00 73 LYS A O 1
ATOM 598 N N . ASN A 1 74 ? -17.242 -3.605 32.180 1.00 91.94 74 ASN A N 1
ATOM 599 C CA . ASN A 1 74 ? -16.381 -2.618 32.836 1.00 91.94 74 ASN A CA 1
ATOM 600 C C . ASN A 1 74 ? -16.232 -1.305 32.039 1.00 91.94 74 ASN A C 1
ATOM 602 O O . ASN A 1 74 ? -15.466 -0.439 32.447 1.00 91.94 74 ASN A O 1
ATOM 606 N N . GLY A 1 75 ? -16.929 -1.156 30.908 1.00 88.50 75 GLY A N 1
ATOM 607 C CA . GLY A 1 75 ? -16.843 0.017 30.035 1.00 88.50 75 GLY A CA 1
ATOM 608 C C . GLY A 1 75 ? -15.674 -0.003 29.044 1.00 88.50 75 GLY A C 1
ATOM 609 O O . GLY A 1 75 ? -15.512 0.950 28.287 1.00 88.50 75 GLY A O 1
ATOM 610 N N . GLU A 1 76 ? -14.868 -1.067 29.004 1.00 91.81 76 GLU A N 1
ATOM 611 C CA . GLU A 1 76 ? -13.772 -1.184 28.039 1.00 91.81 76 GLU A CA 1
ATOM 612 C C . GLU A 1 76 ? -14.269 -1.498 26.626 1.00 91.81 76 GLU A C 1
ATOM 614 O O . GLU A 1 76 ? -15.206 -2.277 26.432 1.00 91.81 76 GLU A O 1
ATOM 619 N N . VAL A 1 77 ? -13.541 -0.981 25.635 1.00 91.00 77 VAL A N 1
ATOM 620 C CA . VAL A 1 77 ? -13.681 -1.349 24.225 1.00 91.00 77 VAL A CA 1
ATOM 621 C C . VAL A 1 77 ? -12.391 -2.018 23.767 1.00 91.00 77 VAL A C 1
ATOM 623 O O . VAL A 1 77 ? -11.293 -1.556 24.075 1.00 91.00 77 VAL A O 1
ATOM 626 N N . SER A 1 78 ? -12.508 -3.123 23.034 1.00 93.44 78 SER A N 1
ATOM 627 C CA . SER A 1 78 ? -11.359 -3.821 22.452 1.00 93.44 78 SER A CA 1
ATOM 628 C C . SER A 1 78 ? -11.365 -3.676 20.938 1.00 93.44 78 SER A C 1
ATOM 630 O O . SER A 1 78 ? -12.375 -3.915 20.276 1.00 93.44 78 SER A O 1
ATOM 632 N N . VAL A 1 79 ? -10.218 -3.274 20.403 1.00 91.12 79 VAL A N 1
ATOM 633 C CA . VAL A 1 79 ? -10.008 -2.997 18.983 1.00 91.12 79 VAL A CA 1
ATOM 634 C C . VAL A 1 79 ? -8.843 -3.848 18.498 1.00 91.12 79 VAL A C 1
ATOM 636 O O . VAL A 1 79 ? -7.857 -4.023 19.212 1.00 91.12 79 VAL A O 1
ATOM 639 N N . MET A 1 80 ? -8.958 -4.380 17.288 1.00 91.31 80 MET A N 1
ATOM 640 C CA . MET A 1 80 ? -7.928 -5.177 16.633 1.00 91.31 80 MET A CA 1
ATOM 641 C C . MET A 1 80 ? -7.591 -4.569 15.277 1.00 91.31 80 MET A C 1
ATOM 643 O O . MET A 1 80 ? -8.468 -4.092 14.557 1.00 91.31 80 MET A O 1
ATOM 647 N N . VAL A 1 81 ? -6.314 -4.642 14.908 1.00 89.31 81 VAL A N 1
ATOM 648 C CA . VAL A 1 81 ? -5.853 -4.405 13.543 1.00 89.31 81 VAL A CA 1
ATOM 649 C C . VAL A 1 81 ? -5.235 -5.690 13.006 1.00 89.31 81 VAL A C 1
ATOM 651 O O . VAL A 1 81 ? -4.305 -6.245 13.587 1.00 89.31 81 VAL A O 1
ATOM 654 N N . LYS A 1 82 ? -5.768 -6.186 11.893 1.00 90.12 82 LYS A N 1
ATOM 655 C CA . LYS A 1 82 ? -5.167 -7.270 11.123 1.00 90.12 82 LYS A CA 1
ATOM 656 C C . LYS A 1 82 ? -4.288 -6.646 10.052 1.00 90.12 82 LYS A C 1
ATOM 658 O O . LYS A 1 82 ? -4.810 -5.987 9.159 1.00 90.12 82 LYS A O 1
ATOM 663 N N . ILE A 1 83 ? -2.979 -6.855 10.145 1.00 89.38 83 ILE A N 1
ATOM 664 C CA . ILE A 1 83 ? -1.994 -6.364 9.176 1.00 89.38 83 ILE A CA 1
ATOM 665 C C . ILE A 1 83 ? -1.434 -7.566 8.420 1.00 89.38 83 ILE A C 1
ATOM 667 O O . ILE A 1 83 ? -1.020 -8.552 9.023 1.00 89.38 83 ILE A O 1
ATOM 671 N N . GLN A 1 84 ? -1.427 -7.485 7.097 1.00 90.12 84 GLN A N 1
ATOM 672 C CA . GLN A 1 84 ? -0.829 -8.462 6.202 1.00 90.12 84 GLN A CA 1
ATOM 673 C C . GLN A 1 84 ? 0.170 -7.738 5.304 1.00 90.12 84 GLN A C 1
ATOM 675 O O . GLN A 1 84 ? -0.199 -6.832 4.557 1.00 90.12 84 GLN A O 1
ATOM 680 N N . ILE A 1 85 ? 1.430 -8.156 5.367 1.00 88.38 85 ILE A N 1
ATOM 681 C CA . ILE A 1 85 ? 2.480 -7.675 4.472 1.00 88.38 85 ILE A CA 1
ATOM 682 C C . ILE A 1 85 ? 2.475 -8.574 3.236 1.00 88.38 85 ILE A C 1
ATOM 684 O O . ILE A 1 85 ? 2.488 -9.797 3.350 1.00 88.38 85 ILE A O 1
ATOM 688 N N . ILE A 1 86 ? 2.409 -7.960 2.063 1.00 88.69 86 ILE A N 1
ATOM 689 C CA . ILE A 1 8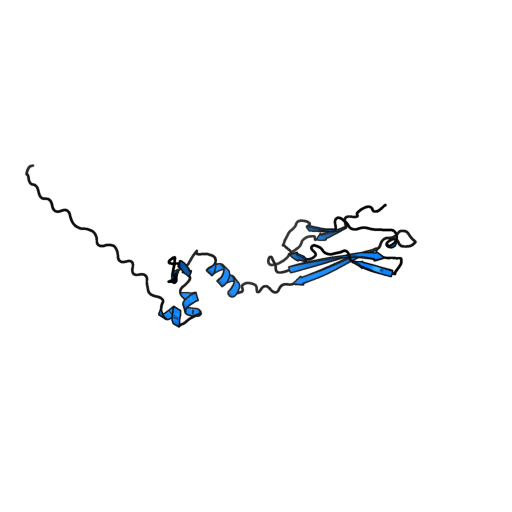6 ? 2.437 -8.614 0.760 1.00 88.69 86 ILE A CA 1
ATOM 690 C C . ILE A 1 86 ? 3.748 -8.195 0.109 1.00 88.69 86 ILE A C 1
ATOM 692 O O . ILE A 1 86 ? 3.930 -7.021 -0.209 1.00 88.69 86 ILE A O 1
ATOM 696 N N . GLN A 1 87 ? 4.659 -9.145 -0.061 1.00 84.56 87 GLN A N 1
ATOM 697 C CA . GLN A 1 87 ? 5.888 -8.935 -0.817 1.00 84.56 87 GLN A CA 1
ATOM 698 C C . GLN A 1 87 ? 5.610 -9.278 -2.279 1.00 84.56 87 GLN A C 1
ATOM 700 O O . GLN A 1 87 ? 5.055 -10.332 -2.587 1.00 84.56 87 GLN A O 1
ATOM 705 N N . CYS A 1 88 ? 5.944 -8.356 -3.166 1.00 78.31 88 CYS A N 1
ATOM 706 C CA . CYS A 1 88 ? 5.936 -8.557 -4.598 1.00 78.31 88 CYS A CA 1
ATOM 707 C C . CYS A 1 88 ? 7.381 -8.828 -5.009 1.00 78.31 88 CYS A C 1
ATOM 709 O O . CYS A 1 88 ? 8.232 -7.948 -4.889 1.00 78.31 88 CYS A O 1
ATOM 711 N N . GLU A 1 89 ? 7.654 -10.046 -5.473 1.00 68.62 89 GLU A N 1
ATOM 712 C CA . GLU A 1 89 ? 8.931 -10.370 -6.104 1.00 68.62 89 GLU A CA 1
ATOM 713 C C . GLU A 1 89 ? 9.006 -9.628 -7.437 1.00 68.62 89 GLU A C 1
ATOM 715 O O . GLU A 1 89 ? 8.524 -10.081 -8.473 1.00 68.62 89 GLU A O 1
ATOM 720 N N . VAL A 1 90 ? 9.554 -8.420 -7.385 1.00 63.91 90 VAL A N 1
ATOM 721 C CA . VAL A 1 90 ? 10.002 -7.706 -8.568 1.00 63.91 90 VAL A CA 1
ATOM 722 C C . VAL A 1 90 ? 11.470 -8.073 -8.728 1.00 63.91 90 VAL A C 1
ATOM 724 O O . VAL A 1 90 ? 12.282 -7.768 -7.854 1.00 63.91 90 VAL A O 1
ATOM 727 N N . GLU A 1 91 ? 11.811 -8.781 -9.805 1.00 60.22 91 GLU A N 1
ATOM 728 C CA . GLU A 1 91 ? 13.209 -9.059 -10.131 1.00 60.22 91 GLU A CA 1
ATOM 729 C C . GLU A 1 91 ? 13.974 -7.736 -10.268 1.00 60.22 91 GLU A C 1
ATOM 731 O O . GLU A 1 91 ? 13.764 -6.972 -11.214 1.00 60.22 91 GLU A O 1
ATOM 736 N N . LYS A 1 92 ? 14.883 -7.476 -9.323 1.00 58.47 92 LYS A N 1
ATOM 737 C CA . LYS A 1 92 ? 15.823 -6.357 -9.404 1.00 58.47 92 LYS A CA 1
ATOM 738 C C . LYS A 1 92 ? 16.709 -6.533 -10.632 1.00 58.47 92 LYS A C 1
ATOM 740 O O . LYS A 1 92 ? 17.261 -7.613 -10.835 1.00 58.47 92 LYS A O 1
ATOM 745 N N . ASN A 1 93 ? 16.894 -5.465 -11.408 1.00 61.31 93 ASN A N 1
ATOM 746 C CA . ASN A 1 93 ? 17.707 -5.478 -12.632 1.00 61.31 93 ASN A CA 1
ATOM 747 C C . ASN A 1 93 ? 17.291 -6.585 -13.613 1.00 61.31 93 ASN A C 1
ATOM 749 O O . ASN A 1 93 ? 18.137 -7.184 -14.281 1.00 61.31 93 ASN A O 1
ATOM 753 N N . SER A 1 94 ? 15.993 -6.900 -13.679 1.00 70.19 94 SER A 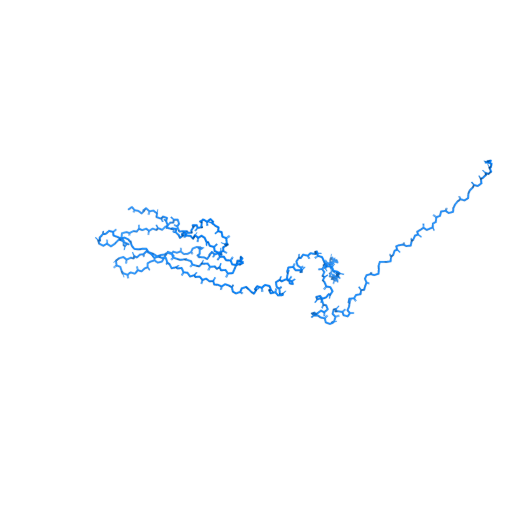N 1
ATOM 754 C CA . SER A 1 94 ? 15.520 -7.831 -14.692 1.00 70.19 94 SER A CA 1
ATOM 755 C C . SER A 1 94 ? 15.815 -7.241 -16.062 1.00 70.19 94 SER A C 1
ATOM 757 O O . SER A 1 94 ? 15.340 -6.149 -16.393 1.00 70.19 94 SER A O 1
ATOM 759 N N . LEU A 1 95 ? 16.537 -7.994 -16.892 1.00 72.50 95 LEU A N 1
ATOM 760 C CA . LEU A 1 95 ? 16.772 -7.631 -18.285 1.00 72.50 95 LEU A CA 1
ATOM 761 C C . LEU A 1 95 ? 15.450 -7.275 -18.979 1.00 72.50 95 LEU A C 1
ATOM 763 O O . LEU A 1 95 ? 15.400 -6.341 -19.767 1.00 72.50 95 LEU A O 1
ATOM 767 N N . ALA A 1 96 ? 14.350 -7.957 -18.646 1.00 76.50 96 ALA A N 1
ATOM 768 C CA . ALA A 1 96 ? 13.035 -7.658 -19.205 1.00 76.50 96 ALA A CA 1
ATOM 769 C C . ALA A 1 96 ? 12.550 -6.231 -18.880 1.00 76.50 96 ALA A C 1
ATOM 771 O O . ALA A 1 96 ? 11.978 -5.566 -19.745 1.00 76.50 96 ALA A O 1
ATOM 772 N N . GLN A 1 97 ? 12.797 -5.737 -17.664 1.00 73.50 97 GLN A N 1
ATOM 773 C CA . GLN A 1 97 ? 12.440 -4.374 -17.266 1.00 73.50 97 GLN A CA 1
ATOM 774 C C . GLN A 1 97 ? 13.341 -3.332 -17.926 1.00 73.50 97 GLN A C 1
ATOM 776 O O . GLN A 1 97 ? 12.849 -2.295 -18.376 1.00 73.50 97 GLN A O 1
ATOM 781 N N . ASP A 1 98 ? 14.639 -3.609 -18.026 1.00 74.56 98 ASP A N 1
ATOM 782 C CA . ASP A 1 98 ? 15.591 -2.738 -18.720 1.00 74.56 98 ASP A CA 1
ATOM 783 C C . ASP A 1 98 ? 15.267 -2.640 -20.208 1.00 74.56 98 ASP A C 1
ATOM 785 O O . ASP A 1 98 ? 15.192 -1.540 -20.755 1.00 74.56 98 ASP A O 1
ATOM 789 N N . MET A 1 99 ? 14.935 -3.770 -20.833 1.00 79.56 99 MET A N 1
ATOM 790 C CA . MET A 1 99 ? 14.461 -3.822 -22.212 1.00 79.56 99 MET A CA 1
ATOM 791 C C . MET A 1 99 ? 13.144 -3.061 -22.392 1.00 79.56 99 MET A C 1
ATOM 793 O O . MET A 1 99 ? 12.995 -2.314 -23.356 1.00 79.56 99 MET A O 1
ATOM 797 N N . ALA A 1 100 ? 12.194 -3.175 -21.460 1.00 79.25 100 ALA A N 1
ATOM 798 C CA . ALA A 1 100 ? 10.944 -2.417 -21.526 1.00 79.25 100 ALA A CA 1
ATOM 799 C C . ALA A 1 100 ? 11.164 -0.901 -21.376 1.00 79.25 100 ALA A C 1
ATOM 801 O O . ALA A 1 100 ? 10.472 -0.114 -22.024 1.00 79.25 100 ALA A O 1
ATOM 802 N N . ARG A 1 101 ? 12.120 -0.475 -20.540 1.00 78.38 101 ARG A N 1
ATOM 803 C CA . ARG A 1 101 ? 12.528 0.935 -20.420 1.00 78.38 101 ARG A CA 1
ATOM 804 C C . ARG A 1 101 ? 13.211 1.429 -21.694 1.00 78.38 101 ARG A C 1
ATOM 806 O O . ARG A 1 101 ? 12.881 2.518 -22.160 1.00 78.38 101 ARG A O 1
ATOM 813 N N . LEU A 1 102 ? 14.096 0.618 -22.273 1.00 78.94 102 LEU A N 1
ATOM 814 C CA . LEU A 1 102 ? 14.798 0.911 -23.522 1.00 78.94 102 LEU A CA 1
ATOM 815 C C . LEU A 1 102 ? 13.822 1.082 -24.696 1.00 78.94 102 LEU A C 1
ATOM 817 O O . LEU A 1 102 ? 13.926 2.052 -25.435 1.00 78.94 102 LEU A O 1
ATOM 821 N N . LEU A 1 103 ? 12.821 0.206 -24.817 1.00 77.12 103 LEU A N 1
ATOM 822 C CA . LEU A 1 103 ? 11.808 0.279 -25.880 1.00 77.12 103 LEU A CA 1
ATOM 823 C C . LEU A 1 103 ? 10.842 1.469 -25.726 1.00 77.12 103 LEU A C 1
ATOM 825 O O . LEU A 1 103 ? 10.271 1.929 -26.710 1.00 77.12 103 LEU A O 1
ATOM 829 N N . LYS A 1 104 ? 10.635 1.980 -24.503 1.00 77.56 104 LYS A N 1
ATOM 830 C CA . LYS A 1 104 ? 9.752 3.134 -24.238 1.00 77.56 104 LYS A CA 1
ATOM 831 C C . LYS A 1 104 ? 10.424 4.486 -24.475 1.00 77.56 104 LYS A C 1
ATOM 833 O O . LYS A 1 104 ? 9.724 5.484 -24.648 1.00 77.56 104 LYS A O 1
ATOM 838 N N . HIS A 1 105 ? 11.754 4.547 -24.446 1.00 73.50 105 HIS A N 1
ATOM 839 C CA . HIS A 1 105 ? 12.499 5.787 -24.625 1.00 73.50 105 HIS A CA 1
ATOM 840 C C . HIS A 1 105 ? 13.234 5.786 -25.972 1.00 73.50 105 HIS A C 1
ATOM 842 O O . HIS A 1 105 ? 14.168 5.015 -26.146 1.00 73.50 105 HIS A O 1
ATOM 848 N N . PRO A 1 106 ? 12.932 6.715 -26.898 1.00 69.62 106 PRO A N 1
ATOM 849 C CA . PRO A 1 106 ? 13.592 6.769 -28.207 1.00 69.62 106 PRO A CA 1
ATOM 850 C C . PRO A 1 106 ? 15.055 7.245 -28.139 1.00 69.62 106 PRO A C 1
ATOM 852 O O . PRO A 1 106 ? 15.710 7.427 -29.159 1.00 69.62 106 PRO A O 1
ATOM 855 N N . LYS A 1 107 ? 15.600 7.486 -26.941 1.00 68.31 107 LYS A N 1
ATOM 856 C CA . LYS A 1 107 ? 17.005 7.854 -26.766 1.00 68.31 107 LYS A CA 1
ATOM 857 C C . LYS A 1 107 ? 17.837 6.597 -27.025 1.00 68.31 107 LYS A C 1
ATOM 859 O O . LYS A 1 107 ? 17.853 5.746 -26.146 1.00 68.31 107 LYS A O 1
ATOM 864 N N . SER A 1 108 ? 18.508 6.505 -28.181 1.00 73.88 108 SER A N 1
ATOM 865 C CA . SER A 1 108 ? 19.368 5.395 -28.675 1.00 73.88 108 SER A CA 1
ATOM 866 C C . SER A 1 108 ? 18.774 4.420 -29.701 1.00 73.88 108 SER A C 1
ATOM 868 O O . SER A 1 108 ? 19.388 3.389 -29.958 1.00 73.88 108 SER A O 1
ATOM 870 N N . VAL A 1 109 ? 17.621 4.709 -30.309 1.00 85.00 109 VAL A N 1
ATOM 871 C CA . VAL A 1 109 ? 17.148 3.882 -31.436 1.00 85.00 109 VAL A CA 1
ATOM 872 C C . VAL A 1 109 ? 18.080 4.043 -32.641 1.00 85.00 109 VAL A C 1
ATOM 874 O O . VAL A 1 109 ? 18.482 5.158 -32.968 1.00 85.00 109 VAL A O 1
ATOM 877 N N . ASP A 1 110 ? 18.435 2.931 -33.278 1.00 86.94 110 ASP A N 1
ATOM 878 C CA . ASP A 1 110 ? 19.322 2.872 -34.451 1.00 86.94 110 ASP A CA 1
ATOM 879 C C . ASP A 1 110 ? 18.577 2.432 -35.722 1.00 86.94 110 ASP A C 1
ATOM 881 O O . ASP A 1 110 ? 19.130 2.470 -36.818 1.00 86.94 110 ASP A O 1
ATOM 885 N N . THR A 1 111 ? 17.314 2.023 -35.578 1.00 87.56 111 THR A N 1
ATOM 886 C CA . THR A 1 111 ? 16.515 1.398 -36.630 1.00 87.56 111 THR A CA 1
ATOM 887 C C . THR A 1 111 ? 15.077 1.902 -36.570 1.00 87.56 111 THR A C 1
ATOM 889 O O . THR A 1 111 ? 14.562 2.282 -35.517 1.00 87.56 111 THR A O 1
ATOM 892 N N . LYS A 1 112 ? 14.386 1.891 -37.709 1.00 87.94 112 LYS A N 1
ATOM 893 C CA . LYS A 1 112 ? 12.951 2.174 -37.785 1.00 87.94 112 LYS A CA 1
ATOM 894 C C . LYS A 1 112 ? 12.228 1.043 -38.498 1.00 87.94 112 LYS A C 1
ATOM 896 O O . LYS A 1 112 ? 12.697 0.555 -39.522 1.00 87.94 112 LYS A O 1
ATOM 901 N N . LEU A 1 113 ? 11.083 0.642 -37.961 1.00 86.75 113 LEU A N 1
ATOM 902 C CA . LEU A 1 113 ? 10.185 -0.314 -38.592 1.00 86.75 113 LEU A CA 1
ATOM 903 C C . LEU A 1 113 ? 9.062 0.455 -39.287 1.00 86.75 113 LEU A C 1
ATOM 905 O O . LEU A 1 113 ? 8.350 1.230 -38.646 1.00 86.75 113 LEU A O 1
ATOM 909 N N . THR A 1 114 ? 8.901 0.242 -40.588 1.00 85.75 114 THR A N 1
ATOM 910 C CA . THR A 1 114 ? 7.835 0.855 -41.382 1.00 85.75 114 THR A CA 1
ATOM 911 C C . THR A 1 114 ? 6.726 -0.163 -41.623 1.00 85.75 114 THR A C 1
ATOM 913 O O . THR A 1 114 ? 6.900 -1.168 -42.309 1.00 85.75 114 THR A O 1
ATOM 916 N N . CYS A 1 115 ? 5.550 0.084 -41.051 1.00 84.00 115 CYS A N 1
ATOM 917 C CA . CYS A 1 115 ? 4.392 -0.781 -41.251 1.00 84.00 115 CYS A CA 1
ATOM 918 C C . CYS A 1 115 ? 3.554 -0.266 -42.431 1.00 84.00 115 CYS A C 1
ATOM 920 O O . CYS A 1 115 ? 3.065 0.870 -42.425 1.00 84.00 115 CYS A O 1
ATOM 922 N N . GLY A 1 116 ? 3.380 -1.107 -43.453 1.00 76.00 116 GLY A N 1
ATOM 923 C CA . GLY A 1 116 ? 2.481 -0.852 -44.579 1.00 76.00 116 GLY A CA 1
ATOM 924 C C . GLY A 1 116 ? 1.040 -1.220 -44.222 1.00 76.00 116 GLY A C 1
ATOM 925 O O . GLY A 1 116 ? 0.647 -2.371 -44.375 1.00 76.00 116 GLY A O 1
ATOM 926 N N . GLY A 1 117 ? 0.262 -0.253 -43.729 1.00 68.44 117 GLY A N 1
ATOM 927 C CA . GLY A 1 117 ? -1.168 -0.397 -43.432 1.00 68.44 117 GLY A CA 1
ATOM 928 C C . GLY A 1 117 ? -2.003 0.701 -44.097 1.00 68.44 117 GLY A C 1
ATOM 929 O O . GLY A 1 117 ? -1.513 1.802 -44.340 1.00 68.44 117 GLY A O 1
ATOM 930 N N . SER A 1 118 ? -3.270 0.399 -44.388 1.00 59.75 118 SER A N 1
ATOM 931 C CA . SER A 1 118 ? -4.134 1.048 -45.392 1.00 59.75 118 SER A CA 1
ATOM 932 C C . SER A 1 118 ? -4.485 2.537 -45.221 1.00 59.75 118 SER A C 1
ATOM 934 O O . SER A 1 118 ? -5.300 3.036 -45.992 1.00 59.75 118 SER A O 1
ATOM 936 N N . SER A 1 119 ? -3.933 3.273 -44.254 1.00 58.81 119 SER A N 1
ATOM 937 C CA . SER A 1 119 ? -4.304 4.691 -44.075 1.00 58.81 119 SER A CA 1
ATOM 938 C C . SER A 1 119 ? -3.227 5.620 -43.513 1.00 58.81 119 SER A C 1
ATOM 940 O O . SER A 1 119 ? -3.433 6.829 -43.526 1.00 58.81 119 SER A O 1
ATOM 942 N N . ALA A 1 120 ? -2.078 5.114 -43.061 1.00 62.38 120 ALA A N 1
ATOM 943 C CA . ALA A 1 120 ? -0.921 5.942 -42.719 1.00 62.38 120 ALA A CA 1
ATOM 944 C C . ALA A 1 120 ? 0.327 5.064 -42.613 1.00 62.38 120 ALA A C 1
ATOM 946 O O . ALA A 1 120 ? 0.297 4.013 -41.966 1.00 62.38 120 ALA A O 1
ATOM 947 N N . HIS A 1 121 ? 1.432 5.504 -43.216 1.00 70.56 121 HIS A N 1
ATOM 948 C CA . HIS A 1 121 ? 2.725 4.860 -43.018 1.00 70.56 121 HIS A CA 1
ATOM 949 C C . HIS A 1 121 ? 3.129 5.057 -41.553 1.00 70.56 121 HIS A C 1
ATOM 951 O O . HIS A 1 121 ? 3.432 6.171 -41.130 1.00 70.56 121 HIS A O 1
ATOM 957 N N . THR A 1 122 ? 3.036 3.993 -40.755 1.00 82.38 122 THR A N 1
ATOM 958 C CA . THR A 1 122 ? 3.387 4.060 -39.335 1.00 82.38 122 THR A CA 1
ATOM 959 C C . THR A 1 122 ? 4.859 3.717 -39.204 1.00 82.38 122 THR A C 1
ATOM 961 O O . THR A 1 122 ? 5.255 2.587 -39.494 1.00 82.38 122 THR A O 1
ATOM 964 N N . GLU A 1 123 ? 5.659 4.696 -38.793 1.00 86.00 123 GLU A N 1
ATOM 965 C CA . GLU A 1 123 ? 7.062 4.488 -38.448 1.00 86.00 123 GLU A CA 1
ATOM 966 C C . GLU A 1 123 ? 7.182 4.240 -36.943 1.00 86.00 123 GLU A C 1
ATOM 968 O O . GLU A 1 123 ? 6.708 5.036 -36.128 1.00 86.00 123 GLU A O 1
ATOM 973 N N . ILE A 1 124 ? 7.807 3.124 -36.570 1.00 86.88 124 ILE A N 1
ATOM 974 C CA . ILE A 1 124 ? 8.038 2.743 -35.177 1.00 86.88 124 ILE A CA 1
ATOM 975 C C . ILE A 1 124 ? 9.552 2.748 -34.934 1.00 86.88 124 ILE A C 1
ATOM 977 O O . ILE A 1 124 ? 10.265 1.970 -35.573 1.00 86.88 124 ILE A O 1
ATOM 981 N N . PRO A 1 125 ? 10.071 3.602 -34.036 1.00 86.38 125 PRO A N 1
ATOM 982 C CA . PRO A 1 125 ? 11.488 3.604 -33.687 1.00 86.38 125 PRO A CA 1
ATOM 983 C C . PRO A 1 125 ? 11.835 2.346 -32.876 1.00 86.38 125 PRO A C 1
ATOM 985 O O . PRO A 1 125 ? 11.148 2.023 -31.907 1.00 86.38 125 PRO A O 1
ATOM 988 N N . VAL A 1 126 ? 12.883 1.624 -33.279 1.00 87.69 126 VAL A N 1
ATOM 989 C CA . VAL A 1 126 ? 13.286 0.326 -32.708 1.00 87.69 126 VAL A CA 1
ATOM 990 C C . VAL A 1 126 ? 14.815 0.183 -32.656 1.00 87.69 126 VAL A C 1
ATOM 992 O O . VAL A 1 126 ? 15.557 1.020 -33.165 1.00 87.69 126 VAL A O 1
ATOM 995 N N . HIS A 1 127 ? 15.294 -0.899 -32.041 1.00 89.38 127 HIS A N 1
ATOM 996 C CA . HIS A 1 127 ? 16.715 -1.248 -31.973 1.00 89.38 127 HIS A CA 1
ATOM 997 C C . HIS A 1 127 ? 16.991 -2.499 -32.817 1.00 89.38 127 HIS A C 1
ATOM 999 O O . HIS A 1 127 ? 16.388 -3.547 -32.562 1.00 89.38 127 HIS A O 1
ATOM 1005 N N . ALA A 1 128 ? 17.913 -2.425 -33.781 1.00 89.12 128 ALA A N 1
ATOM 1006 C CA . ALA A 1 128 ? 18.278 -3.542 -34.663 1.00 89.12 128 ALA A CA 1
ATOM 1007 C C . ALA A 1 128 ? 18.707 -4.770 -33.861 1.00 89.12 128 ALA A C 1
ATOM 1009 O O . ALA A 1 128 ? 18.262 -5.881 -34.141 1.00 89.12 128 ALA A O 1
ATOM 1010 N N . SER A 1 129 ? 19.518 -4.565 -32.821 1.00 88.56 129 SER A N 1
ATOM 1011 C CA . SER A 1 129 ? 20.008 -5.637 -31.949 1.00 88.56 129 SER A CA 1
ATOM 1012 C C . SER A 1 129 ? 18.879 -6.423 -31.274 1.00 88.56 129 SER A C 1
ATOM 1014 O O . SER A 1 129 ? 18.984 -7.635 -31.100 1.00 88.56 129 SER A O 1
ATOM 1016 N N . VAL A 1 130 ? 17.772 -5.760 -30.934 1.00 88.00 130 VAL A N 1
ATOM 1017 C CA . VAL A 1 130 ? 16.611 -6.384 -30.285 1.00 88.00 130 VAL A CA 1
ATOM 1018 C C . VAL A 1 130 ? 15.781 -7.173 -31.287 1.00 88.00 130 VAL A C 1
ATOM 1020 O O . VAL A 1 130 ? 15.348 -8.281 -30.974 1.00 88.00 130 VAL A O 1
ATOM 1023 N N . ILE A 1 131 ? 15.574 -6.622 -32.485 1.00 89.69 131 ILE A N 1
ATOM 1024 C CA . ILE A 1 131 ? 14.876 -7.308 -33.576 1.00 89.69 131 ILE A CA 1
ATOM 1025 C C . ILE A 1 131 ? 15.656 -8.557 -33.988 1.00 89.69 131 ILE A C 1
ATOM 1027 O O . ILE A 1 131 ? 15.090 -9.649 -33.992 1.00 89.69 131 ILE A O 1
ATOM 1031 N N . ALA A 1 132 ? 16.962 -8.411 -34.219 1.00 90.31 132 ALA A N 1
ATOM 1032 C CA . ALA A 1 132 ? 17.833 -9.504 -34.625 1.00 90.31 132 ALA A CA 1
ATOM 1033 C C . ALA A 1 132 ? 17.896 -10.627 -33.582 1.00 90.31 132 ALA A C 1
ATOM 1035 O O . ALA A 1 132 ? 17.848 -11.798 -33.931 1.00 90.31 132 ALA A O 1
ATOM 1036 N N . ALA A 1 133 ? 17.921 -10.289 -32.289 1.00 88.56 133 ALA A N 1
ATOM 1037 C CA . ALA A 1 133 ? 17.930 -11.290 -31.222 1.00 88.56 133 ALA A CA 1
ATOM 1038 C C . ALA A 1 133 ? 16.593 -12.037 -31.045 1.00 88.56 133 ALA A C 1
ATOM 1040 O O . ALA A 1 133 ? 16.549 -13.062 -30.363 1.00 88.56 133 ALA A O 1
ATOM 1041 N N . ARG A 1 134 ? 15.480 -11.503 -31.566 1.00 88.38 134 ARG A N 1
ATOM 1042 C CA . ARG A 1 134 ? 14.128 -12.052 -31.351 1.00 88.38 134 ARG A CA 1
ATOM 1043 C C . ARG A 1 134 ? 13.508 -12.662 -32.603 1.00 88.38 134 ARG A C 1
ATOM 1045 O O . ARG A 1 134 ? 12.531 -13.398 -32.469 1.00 88.38 134 ARG A O 1
ATOM 1052 N N . SER A 1 135 ? 14.026 -12.358 -33.789 1.00 92.12 135 SER A N 1
ATOM 1053 C CA . SER A 1 135 ? 13.512 -12.880 -35.051 1.00 92.12 135 SER A CA 1
ATOM 1054 C C . SER A 1 135 ? 14.585 -12.860 -36.132 1.00 92.12 135 SER A C 1
ATOM 1056 O O . SER A 1 135 ? 14.924 -11.796 -36.643 1.00 92.12 135 SER A O 1
ATOM 1058 N N . ASP A 1 136 ? 15.029 -14.045 -36.546 1.00 90.88 136 ASP A N 1
ATOM 1059 C CA . ASP A 1 136 ? 15.987 -14.199 -37.648 1.00 90.88 136 ASP A CA 1
ATOM 1060 C C . ASP A 1 136 ? 15.417 -13.653 -38.968 1.00 90.88 136 ASP A C 1
ATOM 1062 O O . ASP A 1 136 ? 16.094 -12.960 -39.715 1.00 90.88 136 ASP A O 1
ATOM 1066 N N . VAL A 1 137 ? 14.117 -13.866 -39.206 1.00 93.50 137 VAL A N 1
ATOM 1067 C CA . VAL A 1 137 ? 13.424 -13.371 -40.407 1.00 93.50 137 VAL A CA 1
ATOM 1068 C C . VAL A 1 137 ? 13.461 -11.847 -40.489 1.00 93.50 137 VAL A C 1
ATOM 1070 O O . VAL A 1 137 ? 13.724 -11.297 -41.553 1.00 93.50 137 VAL A O 1
ATOM 1073 N N . LEU A 1 138 ? 13.178 -11.151 -39.383 1.00 89.31 138 LEU A N 1
ATOM 1074 C CA . LEU A 1 138 ? 13.245 -9.691 -39.376 1.00 89.31 138 LEU A CA 1
ATOM 1075 C C . LEU A 1 138 ? 14.692 -9.198 -39.394 1.00 89.31 138 LEU A C 1
ATOM 1077 O O . LEU A 1 138 ? 14.937 -8.147 -39.974 1.00 89.31 138 LEU A O 1
ATOM 1081 N N . ALA A 1 139 ? 15.629 -9.944 -38.802 1.00 90.62 139 ALA A N 1
ATOM 1082 C CA . ALA A 1 139 ? 17.057 -9.638 -38.848 1.00 90.62 139 ALA A CA 1
ATOM 1083 C C . ALA A 1 139 ? 17.561 -9.562 -40.293 1.00 90.62 139 ALA A C 1
ATOM 1085 O O . ALA A 1 139 ? 18.180 -8.570 -40.676 1.00 90.62 139 ALA A O 1
ATOM 1086 N N . ASP A 1 140 ? 17.213 -10.565 -41.102 1.00 92.12 140 ASP A N 1
ATOM 1087 C CA . ASP A 1 140 ? 17.597 -10.661 -42.514 1.00 92.12 140 ASP A CA 1
ATOM 1088 C C . ASP A 1 140 ? 16.980 -9.546 -43.380 1.00 92.12 140 ASP A C 1
ATOM 1090 O O . ASP A 1 140 ? 17.459 -9.263 -44.477 1.00 92.12 140 ASP A O 1
ATOM 1094 N N . MET A 1 141 ? 15.919 -8.896 -42.892 1.00 89.19 141 MET A N 1
ATOM 1095 C CA . MET A 1 141 ? 15.231 -7.794 -43.572 1.00 89.19 141 MET A CA 1
ATOM 1096 C C . MET A 1 141 ? 15.749 -6.404 -43.172 1.00 89.19 141 MET A C 1
ATOM 1098 O O . MET A 1 141 ? 15.282 -5.407 -43.728 1.00 89.19 141 MET A O 1
ATOM 1102 N N . ILE A 1 142 ? 16.685 -6.297 -42.222 1.00 89.69 142 ILE A N 1
ATOM 1103 C CA . ILE A 1 142 ? 17.281 -5.010 -41.843 1.00 89.69 142 ILE A CA 1
ATOM 1104 C C . ILE A 1 142 ? 18.235 -4.563 -42.956 1.00 89.69 142 ILE A C 1
ATOM 1106 O O . ILE A 1 142 ? 19.244 -5.210 -43.229 1.00 89.69 142 ILE A O 1
ATOM 1110 N N . VAL A 1 143 ? 17.935 -3.422 -43.579 1.00 86.06 143 VAL A N 1
ATOM 1111 C CA . VAL A 1 143 ? 18.734 -2.845 -44.670 1.00 86.06 143 VAL A CA 1
ATOM 1112 C C . VAL A 1 143 ? 19.272 -1.473 -44.246 1.00 86.06 143 VAL A C 1
ATOM 1114 O O . VAL A 1 143 ? 18.521 -0.695 -43.651 1.00 86.06 143 VAL A O 1
ATOM 1117 N N . PRO A 1 144 ? 20.543 -1.136 -44.551 1.00 81.38 144 PRO A N 1
ATOM 1118 C CA . PRO A 1 144 ? 21.075 0.201 -44.316 1.00 81.38 144 PRO A CA 1
ATOM 1119 C C . PRO A 1 144 ? 20.244 1.264 -45.034 1.00 81.38 144 PRO A C 1
ATOM 1121 O O . PRO A 1 144 ? 19.924 1.126 -46.216 1.00 81.38 144 PRO A O 1
ATOM 1124 N N . VAL A 1 145 ? 19.931 2.354 -44.337 1.00 71.12 145 VAL A N 1
ATOM 1125 C CA . VAL A 1 145 ? 19.332 3.525 -44.979 1.00 71.12 145 VAL A CA 1
ATOM 1126 C C . VAL A 1 145 ? 20.428 4.209 -45.791 1.00 71.12 145 VAL A C 1
ATOM 1128 O O . VAL A 1 145 ? 21.331 4.825 -45.233 1.00 71.12 145 VAL A O 1
ATOM 1131 N N . ILE A 1 146 ? 20.375 4.058 -47.113 1.00 73.38 146 ILE A N 1
ATOM 1132 C CA . ILE A 1 146 ? 21.231 4.804 -48.034 1.00 73.38 146 ILE A CA 1
ATOM 1133 C C . ILE A 1 146 ? 20.533 6.141 -48.279 1.00 73.38 146 ILE A C 1
ATOM 1135 O O . ILE A 1 146 ? 19.563 6.210 -49.034 1.00 73.38 146 ILE A O 1
ATOM 1139 N N . GLU A 1 147 ? 20.993 7.195 -47.610 1.00 60.03 147 GLU A N 1
ATOM 1140 C CA . GLU A 1 147 ? 20.608 8.559 -47.966 1.00 60.03 147 GLU A CA 1
ATOM 1141 C C . GLU A 1 147 ? 21.253 8.884 -49.316 1.00 60.03 147 GLU A C 1
ATOM 1143 O O . GLU A 1 147 ? 22.469 9.019 -49.435 1.00 60.03 147 GLU A O 1
ATOM 1148 N N . ILE A 1 148 ? 20.439 8.915 -50.370 1.00 57.12 148 ILE A N 1
ATOM 1149 C CA . ILE A 1 148 ? 20.868 9.425 -51.668 1.00 57.12 148 ILE A CA 1
ATOM 1150 C C . ILE A 1 148 ? 20.780 10.946 -51.558 1.00 57.12 148 ILE A C 1
ATOM 1152 O O . ILE A 1 148 ? 19.673 11.489 -51.540 1.00 57.12 148 ILE A O 1
ATOM 1156 N N . ASP A 1 149 ? 21.930 11.618 -51.460 1.00 49.22 149 ASP A N 1
ATOM 1157 C CA . ASP A 1 149 ? 21.998 13.074 -51.594 1.00 49.22 149 ASP A CA 1
ATOM 1158 C C . ASP A 1 149 ? 21.269 13.487 -52.887 1.00 49.22 149 ASP A C 1
ATOM 1160 O O . ASP A 1 149 ? 21.516 12.892 -53.946 1.00 49.22 149 ASP A O 1
ATOM 1164 N N . PRO A 1 150 ? 20.345 14.467 -52.848 1.00 49.00 150 PRO A N 1
ATOM 1165 C CA . PRO A 1 150 ? 19.698 14.934 -54.062 1.00 49.00 150 PRO A CA 1
ATOM 1166 C C . PRO A 1 150 ? 20.771 15.475 -55.020 1.00 49.00 150 PRO A C 1
ATOM 1168 O O . PRO A 1 150 ? 21.703 16.148 -54.573 1.00 49.00 150 PRO A O 1
ATOM 1171 N N . PRO A 1 151 ? 20.673 15.193 -56.333 1.00 47.50 151 PRO A N 1
ATOM 1172 C CA . PRO A 1 151 ? 21.662 15.666 -57.286 1.00 47.50 151 PRO A C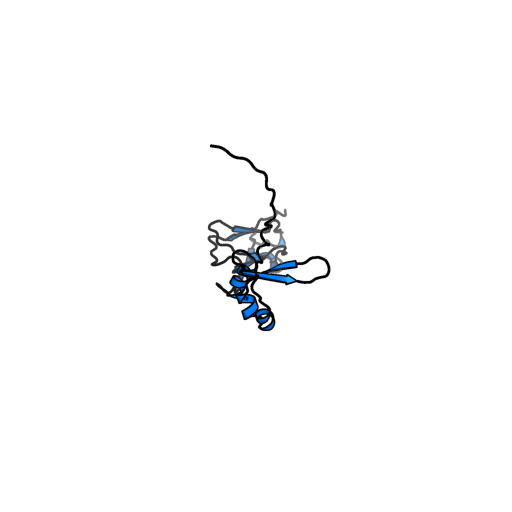A 1
ATOM 1173 C C . PRO A 1 151 ? 21.711 17.193 -57.229 1.00 47.50 151 PRO A C 1
ATOM 1175 O O . PRO A 1 151 ? 20.689 17.853 -57.428 1.00 47.50 151 PRO A O 1
ATOM 1178 N N . ASN A 1 152 ? 22.898 17.740 -56.949 1.00 51.88 152 ASN A N 1
ATOM 1179 C CA . ASN A 1 152 ? 23.181 19.161 -57.105 1.00 51.88 152 ASN A CA 1
ATOM 1180 C C . ASN A 1 152 ? 22.681 19.596 -58.486 1.00 51.88 152 ASN A C 1
ATOM 1182 O O . ASN A 1 152 ? 23.163 19.118 -59.514 1.00 51.88 152 ASN A O 1
ATOM 1186 N N . SER A 1 153 ? 21.682 20.473 -58.504 1.00 45.78 153 SER A N 1
ATOM 1187 C CA . SER A 1 153 ? 21.192 21.108 -59.716 1.00 45.78 153 SER A CA 1
ATOM 1188 C C . SER A 1 153 ? 22.227 22.128 -60.188 1.00 45.78 153 SER A C 1
ATOM 1190 O O . SER A 1 153 ? 22.107 23.318 -59.902 1.00 45.78 153 SER A O 1
ATOM 1192 N N . ASP A 1 154 ? 23.249 21.659 -60.899 1.00 51.72 154 ASP A N 1
ATOM 1193 C CA . ASP A 1 154 ? 24.027 22.504 -61.798 1.00 51.72 154 ASP A CA 1
ATOM 1194 C C . ASP A 1 154 ? 23.148 22.849 -63.003 1.00 51.72 154 ASP A C 1
ATOM 1196 O O . ASP A 1 154 ? 22.915 22.019 -63.882 1.00 51.72 154 ASP A O 1
ATOM 1200 N N . GLN A 1 155 ? 22.641 24.082 -63.037 1.00 44.62 155 GLN A N 1
ATOM 1201 C CA . GLN A 1 155 ? 22.238 24.750 -64.274 1.00 44.62 155 GLN A CA 1
ATOM 1202 C C . GLN A 1 155 ? 22.190 26.265 -64.068 1.00 44.62 155 GLN A C 1
ATOM 1204 O O . GLN A 1 155 ? 21.349 26.792 -63.342 1.00 44.62 155 GLN A O 1
ATOM 1209 N N . GLY A 1 156 ? 23.102 26.960 -64.745 1.00 33.56 156 GLY A N 1
ATOM 1210 C CA . GLY A 1 156 ? 23.172 28.415 -64.762 1.00 33.56 156 GLY A CA 1
ATOM 1211 C C . GLY A 1 156 ? 24.221 28.951 -65.731 1.00 33.56 156 GLY A C 1
ATOM 1212 O O . GLY A 1 156 ? 24.990 29.827 -65.355 1.00 33.56 156 GLY A O 1
ATOM 1213 N N . ASP A 1 157 ? 24.263 28.428 -66.960 1.00 39.81 157 ASP A N 1
ATOM 1214 C CA . ASP A 1 157 ? 24.935 29.107 -68.071 1.00 39.81 157 ASP A CA 1
ATOM 1215 C C . ASP A 1 157 ? 24.146 30.370 -68.445 1.00 39.81 157 ASP A C 1
ATOM 1217 O O . ASP A 1 157 ? 23.000 30.298 -68.894 1.00 39.81 157 ASP A O 1
ATOM 1221 N N . SER A 1 158 ? 24.784 31.533 -68.323 1.00 36.06 158 SER A N 1
ATOM 1222 C CA . SER A 1 158 ? 24.493 32.681 -69.184 1.00 36.06 158 SER A CA 1
ATOM 1223 C C . SER A 1 158 ? 25.723 33.582 -69.292 1.00 36.06 158 SER A C 1
ATOM 1225 O O . SER A 1 158 ? 26.033 34.358 -68.388 1.00 36.06 158 SER A O 1
ATOM 1227 N N . GLU A 1 159 ? 26.414 33.473 -70.425 1.00 40.25 159 GLU A N 1
ATOM 1228 C CA . GLU A 1 159 ? 27.429 34.416 -70.890 1.00 40.25 159 GLU A CA 1
ATOM 1229 C C . GLU A 1 159 ? 26.867 35.843 -71.026 1.00 40.25 159 GLU A C 1
ATOM 1231 O O . GLU A 1 159 ? 25.760 36.029 -71.538 1.00 40.25 159 GLU A O 1
ATOM 1236 N N . LYS A 1 160 ? 27.684 36.851 -70.676 1.00 36.41 160 LYS A N 1
ATOM 1237 C CA . LYS A 1 160 ? 27.885 38.102 -71.445 1.00 36.41 160 LYS A CA 1
ATOM 1238 C C . LYS A 1 160 ? 29.084 38.912 -70.909 1.00 36.41 160 LYS A C 1
ATOM 1240 O O . LYS A 1 160 ? 28.989 39.582 -69.893 1.00 36.41 160 LYS A O 1
ATOM 1245 N N . SER A 1 161 ? 30.199 38.819 -71.640 1.00 32.53 161 SER A N 1
ATOM 1246 C CA . SER A 1 161 ? 31.002 39.915 -72.225 1.00 32.53 161 SER A CA 1
ATOM 1247 C C . SER A 1 161 ? 31.225 41.243 -71.456 1.00 32.53 161 SER A C 1
ATOM 1249 O O . SER A 1 161 ? 30.275 41.979 -71.206 1.00 32.53 161 SER A O 1
ATOM 1251 N N . VAL A 1 162 ? 32.509 41.593 -71.235 1.00 34.28 162 VAL A N 1
ATOM 1252 C CA . VAL A 1 162 ? 33.260 42.806 -71.693 1.00 34.28 162 VAL A CA 1
ATOM 1253 C C . VAL A 1 162 ? 34.287 43.298 -70.637 1.00 34.28 162 VAL A C 1
ATOM 1255 O O . VAL A 1 162 ? 33.917 43.849 -69.612 1.00 34.28 162 VAL A O 1
ATOM 1258 N N . MET A 1 163 ? 35.576 43.111 -70.967 1.00 32.31 163 MET A N 1
ATOM 1259 C CA . MET A 1 163 ? 36.764 44.000 -70.864 1.00 32.31 163 MET A CA 1
ATOM 1260 C C . MET A 1 163 ? 36.961 45.079 -69.761 1.00 32.31 163 MET A C 1
ATOM 1262 O O . MET A 1 163 ? 36.107 45.931 -69.540 1.00 32.31 163 MET A O 1
ATOM 1266 N N . ASN A 1 164 ? 38.249 45.172 -69.365 1.00 32.25 164 ASN A N 1
ATOM 1267 C CA . ASN A 1 164 ? 39.039 46.305 -68.819 1.00 32.25 164 ASN A CA 1
ATOM 1268 C C . ASN A 1 164 ? 38.908 46.556 -67.298 1.00 32.25 164 ASN A C 1
ATOM 1270 O O . ASN A 1 164 ? 37.798 46.614 -66.788 1.00 32.25 164 ASN A O 1
ATOM 1274 N N . VAL A 1 165 ? 39.968 46.735 -66.493 1.00 37.12 165 VAL A N 1
ATOM 1275 C CA . VAL A 1 165 ? 41.411 47.045 -66.671 1.00 37.12 165 VAL A CA 1
ATOM 1276 C C . VAL A 1 165 ? 42.225 46.200 -65.691 1.00 37.12 165 VAL A C 1
ATOM 1278 O O . VAL A 1 165 ? 41.732 46.017 -64.556 1.00 37.12 165 VAL A O 1
#

Secondary structure (DSSP, 8-state):
---EEEEEEEE-SB--SSTTSEEEEEEEEEEETTTTEEEEPPPS--EEE---BSSPEEEEEEEEE--GGGB-TTS-B-EEEEEEEEE----TT-HHHHHHHHHH--TT--EEEEE--TT--EEEEE-HHHHHHH-HHHHHT-------PPP--------------

Foldseek 3Di:
DWDFDKDKDKDAQFDDPDWPQKKKFKWKWKAQQVVRDTHIDDDPDGIDTDDGDRDIDIDTDRGDTDDPRQADPVRDIDMDMDMDMDGDPDPDPPPVVVVVVVQVDLVDFPDWDFDDDDPDGDIRGHHLVVCVVPDVVVNVVDDDPDPDDDPPPPDDDDDDDDDDD

pLDDT: mean 77.68, std 15.99, range [32.25, 95.19]

InterPro domains:
  IPR011333 SKP1/BTB/POZ domain superfamily [G3DSA:3.30.710.10] (76-165)

=== Feature glossary ===
Feature key, reading from the visual/contextual features back to the raw sequence:

Rendered structure images. Six rendered views show the 3D structure from the faces of a cube — i.e. along ±x, ±y, ±z. Rendering representation is drawn randomly per protein from cartoon (secondary-structure ribbons), sticks (backbone bonds), or molecular surface; coloring is either N→C rainbow (blue at the N-terminus through red at the C-terminus) or one color per chain.

Contact-map, Ramachandran, and PAE plots. The contact map is a binary N×N matrix image: pixel (i, j) is dark where Cα_i and Cα_j are within 8 Å and |i−j|>4. Because the |i−j|>4 filter removes local helical contacts, off-diagonal stripes parallel to the main diagonal indicate parallel β-sheets; stripes perpendicular to it indicate antiparallel β-sheets. The Ramachandran plot scatters every residue's (φ, ψ) pair against the sterically allowed regions. The PAE heatmap renders the predicted-aligned-error matrix.

InterPro / GO / CATH / organism. Database cross-references. InterPro integrates a dozen domain/family signature databases into unified entries with residue-range hits. GO terms attach function/process/location labels with evidence codes. CATH codes position the fold in a four-level structural taxonomy. Organism is the NCBI-taxonomy species name.

Nearest PDB structures. The Foldseek neighbor list gives the closest experimentally determined structures in the PDB, ranked by structural alignment. TM-score near 1 means near-identical fold; near 0.3 means only rough topology match. This is how one finds what a novel AlphaFold prediction most resembles in the solved-structure universe.

Predicted aligned error. PAE(i, j) answers: if I align the predicted and true structures on residue i, how far off (in Å) do I expect residue j to be? A block-diagonal PAE matrix with low values on the blocks and high values off-diagonal is the signature of a multi-domain protein with confidently predicted domains but uncertain inter-domain orientation.

Solvent-accessible surface area. Accessible surface area quantifies burial. A residue with SASA near zero is packed into the hydrophobic core; one with SASA >100 Å² sits on the surface. Computed here via the Shrake–Rupley numerical algorithm with a 1.4 Å probe.

B-factor. B-factor (Debye–Waller factor) reflects atomic displacement in the crystal lattice. It is an experimental observable (units Å²), not a prediction; low values mean the atom is pinned down, high values mean it moves or is heterogeneous across the crystal.

pLDDT. For AlphaFold models, the B-factor field carries pLDDT — the model's own estimate of local accuracy on a 0–100 scale. Regions with pLDDT<50 should be treated as essentially unmodeled; they often correspond to intrinsically disordered segments.

Backbone torsions (φ/ψ). φ (phi) and ψ (psi) are the two rotatable backbone dihedrals per residue: φ is the C(i-1)–N–Cα–C torsion, ψ is the N–Cα–C–N(i+1) torsion, both in degrees on (−180°, 180°]. α-helical residues cluster near (−60°, −45°); β-strand residues near (−120°, +130°). A Ramachandran plot is simply a scatter of (φ, ψ) for every residue.

Radius of gyration, Cα contacts, bounding box. Radius of gyration (Rg) is the root-mean-square distance of Cα atoms from their centroid — a single number for overall size and compactness. A globular domain of N residues has Rg ≈ 2.2·N^0.38 Å; an extended or disordered chain has a much larger Rg. The Cα contact count is the number of residue pairs whose Cα atoms are within 8 Å and are more than four positions apart in sequence — a standard proxy for tertiary packing density. The bounding box is the smallest axis-aligned box enclosing all Cα atoms.

Secondary structure (3-state, P-SEA). Three-state secondary structure (P-SEA) collapses the eight DSSP classes into helix (a), strand (b), and coil (c). P-SEA assigns these from Cα geometry alone — distances and angles — without requiring backbone oxygens, so it works on any Cα trace.

Secondary structure (8-state, DSSP). DSSP 8-state secondary structure assigns each residue one of H (α-helix), G (3₁₀-helix), I (π-helix), E (extended β-strand), B (isolated β-bridge), T (hydrogen-bonded turn), S (bend), or '-' (coil). The assignment is computed from backbone hydrogen-bond geometry via the Kabsch–Sander algorithm.

Foldseek 3Di. A 3Di character summarizes, for each residue, the relative orientation of the Cα frame of its nearest spatial neighbor. Because it encodes fold topology rather than chemistry, 3Di alignments detect remote structural similarity that sequence alignment misses.

mmCIF coordinates. The mmCIF block holds the 3D Cartesian coordinates of each backbone atom (N, Cα, C, O) in ångströms. mmCIF is the PDB's canonical archive format — a tagged-loop text representation of the atomic model.

Sequence. Sequence gives the chain of amino acids in standard one-letter code (A=alanine, C=cysteine, …, Y=tyrosine), read N→C. It is the only feature that is directly encoded by the gene; all structural features are derived from the folded form of this sequence.